Protein AF-A0A9D1XT49-F1 (afdb_monomer_lite)

Foldseek 3Di:
DPLLVLLVVLLVQLVVLLVVLVVLVVVLVVVLVVPDVPDDNVCSCVVSVVSSCVSNVSSVVSNVVSVD

Sequence (68 aa):
MRKEQRETILSETGKFLVDIAKLVFGGVILAGIMKYESVNSALLYGIGGAAVAACFISGLILLTLSKR

InterPro domains:
  IPR046568 Protein of unknown function DUF6722 [PF20482] (14-62)

Radius of gyration: 15.61 Å; chains: 1; bounding box: 36×15×45 Å

pLDDT: mean 91.06, std 8.77, range [56.78, 97.94]

Secondary structure (DSSP, 8-state):
-HHHHHHHHHHHHHHHHHHHHHHHHHHHHHHHHTT-TTS-HHHHHHHHHHHHHHHHHHHHHHHHHHT-

Organism: NCBI:txid2838722

Structure (mmCIF, N/CA/C/O backbone):
data_AF-A0A9D1XT49-F1
#
_entry.id   AF-A0A9D1XT49-F1
#
loop_
_atom_site.group_PDB
_atom_site.id
_atom_site.type_symbol
_atom_site.label_atom_id
_atom_site.label_alt_id
_atom_site.label_comp_id
_atom_site.label_asym_id
_atom_site.label_entity_id
_atom_site.label_seq_id
_atom_site.pdbx_PDB_ins_code
_atom_site.Cartn_x
_atom_site.Cartn_y
_atom_site.Cartn_z
_atom_site.occupancy
_atom_site.B_iso_or_equiv
_atom_site.auth_seq_id
_atom_site.auth_comp_id
_atom_site.auth_asym_id
_atom_site.auth_atom_id
_atom_site.pdbx_PDB_model_num
ATOM 1 N N . MET A 1 1 ? -15.723 5.305 27.411 1.00 57.50 1 MET A N 1
ATOM 2 C CA . MET A 1 1 ? -14.545 5.954 26.789 1.00 57.50 1 MET A CA 1
ATOM 3 C C . MET A 1 1 ? -13.668 5.026 25.934 1.00 57.50 1 MET A C 1
ATOM 5 O O . MET A 1 1 ? -13.244 5.473 24.885 1.00 57.50 1 MET A O 1
ATOM 9 N N . ARG A 1 2 ? -13.396 3.752 26.285 1.00 72.75 2 ARG A N 1
ATOM 10 C CA . ARG A 1 2 ? -12.404 2.921 25.547 1.00 72.75 2 ARG A CA 1
ATOM 11 C C . ARG A 1 2 ? -12.806 2.384 24.156 1.00 72.75 2 ARG A C 1
ATOM 13 O O . ARG A 1 2 ? -11.921 2.203 23.329 1.00 72.75 2 ARG A O 1
ATOM 20 N N . LYS A 1 3 ? -14.087 2.086 23.895 1.00 75.56 3 LYS A N 1
ATOM 21 C CA . LYS A 1 3 ? -14.518 1.483 22.611 1.00 75.56 3 LYS A CA 1
ATOM 22 C C . LYS A 1 3 ? -14.550 2.491 21.460 1.00 75.56 3 LYS A C 1
ATOM 24 O O . LYS A 1 3 ? -13.879 2.283 20.462 1.00 75.56 3 LYS A O 1
ATOM 29 N N . GLU A 1 4 ? -15.229 3.612 21.666 1.00 81.62 4 GLU A N 1
ATOM 30 C CA . GLU A 1 4 ? -15.411 4.670 20.663 1.00 81.62 4 GLU A CA 1
ATOM 31 C C . GLU A 1 4 ? -14.078 5.299 20.215 1.00 81.62 4 GLU A C 1
ATOM 33 O O . GLU A 1 4 ? -13.843 5.523 19.030 1.00 81.62 4 GLU A O 1
ATOM 38 N N . GLN A 1 5 ? -13.136 5.490 21.150 1.00 85.75 5 GLN A N 1
ATOM 39 C CA . GLN A 1 5 ? -11.778 5.933 20.816 1.00 85.75 5 GLN A CA 1
ATOM 40 C C . GLN A 1 5 ? -11.012 4.902 19.982 1.00 85.75 5 GLN A C 1
ATOM 42 O O . GLN A 1 5 ? -10.301 5.271 19.052 1.00 85.75 5 GLN A O 1
ATOM 47 N N . ARG A 1 6 ? -11.155 3.606 20.286 1.00 85.12 6 ARG A N 1
ATOM 48 C CA . ARG A 1 6 ? -10.504 2.534 19.526 1.00 85.12 6 ARG A CA 1
ATOM 49 C C . ARG A 1 6 ? -11.063 2.448 18.108 1.00 85.12 6 ARG A C 1
ATOM 51 O O . ARG A 1 6 ? -10.279 2.360 17.171 1.00 85.12 6 ARG A O 1
ATOM 58 N N . GLU A 1 7 ? -12.380 2.509 17.950 1.00 88.19 7 GLU A N 1
ATOM 59 C CA . GLU A 1 7 ? -13.033 2.564 16.636 1.00 88.19 7 GLU A CA 1
ATOM 60 C C . GLU A 1 7 ? -12.549 3.779 15.843 1.00 88.19 7 GLU A C 1
ATOM 62 O O . GLU A 1 7 ? -12.095 3.633 14.713 1.00 88.19 7 GLU A O 1
ATOM 67 N N . THR A 1 8 ? -12.505 4.956 16.471 1.00 91.06 8 THR A N 1
ATOM 68 C CA . THR A 1 8 ? -11.992 6.176 15.832 1.00 91.06 8 THR A CA 1
ATOM 69 C C . THR A 1 8 ? -10.554 5.992 15.339 1.00 91.06 8 THR A C 1
ATOM 71 O O . THR A 1 8 ? -10.264 6.269 14.178 1.00 91.06 8 THR A O 1
ATOM 74 N N . ILE A 1 9 ? -9.659 5.455 16.174 1.00 92.50 9 ILE A N 1
ATOM 75 C CA . ILE A 1 9 ? -8.258 5.215 15.793 1.00 92.50 9 ILE A CA 1
ATOM 76 C C . ILE A 1 9 ? -8.155 4.215 14.633 1.00 92.50 9 ILE A C 1
ATOM 78 O O . ILE A 1 9 ? -7.390 4.455 13.698 1.00 92.50 9 ILE A O 1
ATOM 82 N N . LEU A 1 10 ? -8.913 3.111 14.657 1.00 91.88 10 LEU A N 1
ATOM 83 C CA . LEU A 1 10 ? -8.917 2.136 13.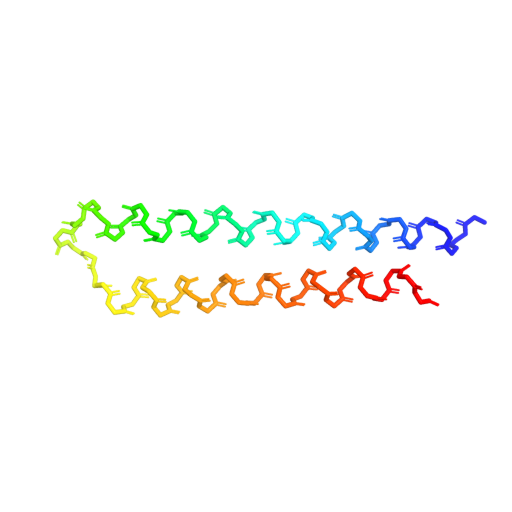558 1.00 91.88 10 LEU A CA 1
ATOM 84 C C . LEU A 1 10 ? -9.436 2.760 12.255 1.00 91.88 10 LEU A C 1
ATOM 86 O O . LEU A 1 10 ? -8.853 2.519 11.198 1.00 91.88 10 LEU A O 1
ATOM 90 N N . SER A 1 11 ? -10.491 3.575 12.332 1.00 94.19 11 SER A N 1
ATOM 91 C CA . SER A 1 11 ? -11.061 4.285 11.184 1.00 94.19 11 SER A CA 1
ATOM 92 C C . SER A 1 11 ? -10.043 5.230 10.553 1.00 94.19 11 SER A C 1
ATOM 94 O O . SER A 1 11 ? -9.761 5.125 9.360 1.00 94.19 11 SER A O 1
ATOM 96 N N . GLU A 1 12 ? -9.432 6.107 11.351 1.00 96.25 12 GLU A N 1
ATOM 97 C CA . GLU A 1 12 ? -8.464 7.090 10.857 1.00 96.25 12 GLU A CA 1
ATOM 98 C C . GLU A 1 12 ? -7.190 6.420 10.328 1.00 96.25 12 GLU A C 1
ATOM 100 O O . GLU A 1 12 ? -6.691 6.791 9.267 1.00 96.25 12 GLU A O 1
ATOM 105 N N . THR A 1 13 ? -6.717 5.357 10.987 1.00 94.75 13 THR A N 1
ATOM 106 C CA . THR A 1 13 ? -5.569 4.572 10.501 1.00 94.75 13 THR A CA 1
ATOM 107 C C . THR A 1 13 ? -5.891 3.875 9.176 1.00 94.75 13 THR A C 1
ATOM 109 O O . THR A 1 13 ? -5.062 3.843 8.267 1.00 94.75 13 THR A O 1
ATOM 112 N N . GLY A 1 14 ? -7.104 3.336 9.036 1.00 95.88 14 GLY A N 1
ATOM 113 C CA . GLY A 1 14 ? -7.555 2.706 7.802 1.00 95.88 14 GLY A CA 1
ATOM 114 C C . GLY A 1 14 ? -7.668 3.697 6.639 1.00 95.88 14 GLY A C 1
ATOM 115 O O . GLY A 1 14 ? -7.182 3.407 5.546 1.00 95.88 14 GLY A O 1
ATOM 116 N N . LYS A 1 15 ? -8.228 4.893 6.877 1.00 97.00 15 LYS A N 1
ATOM 117 C CA . LYS A 1 15 ? -8.259 5.988 5.886 1.00 97.00 15 LYS A CA 1
ATOM 118 C C . LYS A 1 15 ? -6.848 6.396 5.470 1.00 97.00 15 LYS A C 1
ATOM 120 O O . LYS A 1 15 ? -6.562 6.460 4.278 1.00 97.00 15 LYS A O 1
ATOM 125 N N . PHE A 1 16 ? -5.961 6.585 6.444 1.00 97.19 16 PHE A N 1
ATOM 126 C CA . PHE A 1 16 ? -4.569 6.951 6.206 1.00 97.19 16 PHE A CA 1
ATOM 127 C C . PHE A 1 16 ? -3.838 5.933 5.318 1.00 97.19 16 PHE A C 1
ATOM 129 O O . PHE A 1 16 ? -3.167 6.315 4.362 1.00 97.19 16 PHE A O 1
ATOM 136 N N . LEU A 1 17 ? -4.014 4.632 5.571 1.00 96.44 17 LEU A N 1
ATOM 137 C CA . LEU A 1 17 ? -3.425 3.574 4.742 1.00 96.44 17 LEU A CA 1
ATOM 138 C C . LEU A 1 17 ? -3.966 3.566 3.307 1.00 96.44 17 LEU A C 1
ATOM 140 O O . LEU A 1 17 ? -3.200 3.357 2.365 1.00 96.44 17 LEU A O 1
ATOM 144 N N . VAL A 1 18 ? -5.263 3.825 3.125 1.00 97.44 18 VAL A N 1
ATOM 145 C CA . VAL A 1 18 ? -5.861 3.966 1.790 1.00 97.44 18 VAL A CA 1
ATOM 146 C C . VAL A 1 18 ? -5.285 5.179 1.056 1.00 97.44 18 VAL A C 1
ATOM 148 O O . VAL A 1 18 ? -5.031 5.099 -0.146 1.00 97.44 18 VAL A O 1
ATOM 151 N N . ASP A 1 19 ? -5.032 6.285 1.752 1.00 97.81 19 ASP A N 1
ATOM 152 C CA . ASP A 1 19 ? -4.422 7.468 1.144 1.00 97.81 19 ASP A CA 1
ATOM 153 C C . ASP A 1 19 ? -2.948 7.240 0.789 1.00 97.81 19 ASP A C 1
ATOM 155 O O . ASP A 1 19 ? -2.541 7.586 -0.322 1.00 97.81 19 ASP A O 1
ATOM 159 N N . ILE A 1 20 ? -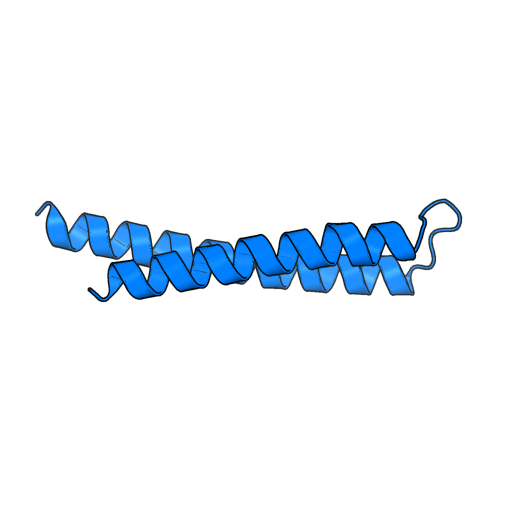2.175 6.549 1.636 1.00 96.75 20 ILE A N 1
ATOM 160 C CA . ILE A 1 20 ? -0.828 6.079 1.272 1.00 96.75 20 ILE A CA 1
ATOM 161 C C . ILE A 1 20 ? -0.886 5.220 0.009 1.00 96.75 20 ILE A C 1
ATOM 163 O O . ILE A 1 20 ? -0.091 5.437 -0.903 1.00 96.75 20 ILE A O 1
ATOM 167 N N . ALA A 1 21 ? -1.828 4.278 -0.088 1.00 97.62 21 ALA A N 1
ATOM 168 C CA . ALA A 1 21 ? -1.945 3.423 -1.266 1.00 97.62 21 ALA A CA 1
ATOM 169 C C . ALA A 1 21 ? -2.138 4.245 -2.555 1.00 97.62 21 ALA A C 1
ATOM 171 O O . ALA A 1 21 ? -1.495 3.957 -3.565 1.00 97.62 21 ALA A O 1
ATOM 172 N N . LYS A 1 22 ? -2.953 5.309 -2.518 1.00 95.69 22 LYS A N 1
ATOM 173 C CA . LYS A 1 22 ? -3.138 6.227 -3.659 1.00 95.69 22 LYS A CA 1
ATOM 174 C C . LYS A 1 22 ? -1.862 7.002 -3.992 1.00 95.69 22 LYS A C 1
ATOM 176 O O . LYS A 1 22 ? -1.536 7.145 -5.169 1.00 95.69 22 LYS A O 1
ATOM 181 N N . LEU A 1 23 ? -1.140 7.488 -2.980 1.00 97.69 23 LEU A N 1
ATOM 182 C CA . LEU A 1 23 ? 0.119 8.216 -3.174 1.00 97.69 23 LEU A CA 1
ATOM 183 C C . LEU A 1 23 ? 1.197 7.318 -3.790 1.00 97.69 23 LEU A C 1
ATOM 185 O O . LEU A 1 23 ? 1.849 7.716 -4.754 1.00 97.69 23 LEU A O 1
ATOM 189 N N . VAL A 1 24 ? 1.344 6.089 -3.287 1.00 96.81 24 VAL A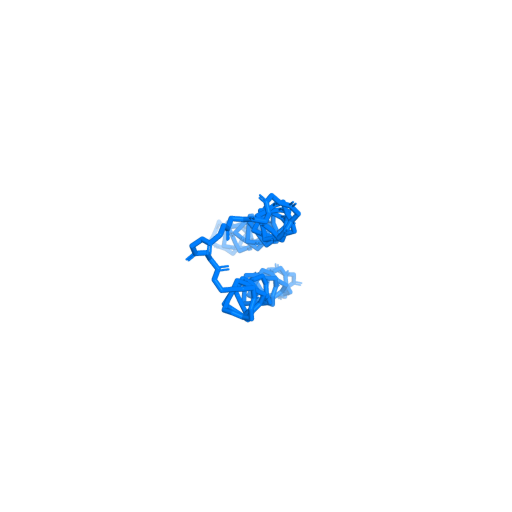 N 1
ATOM 190 C CA . VAL A 1 24 ? 2.281 5.101 -3.838 1.00 96.81 24 VAL A CA 1
ATOM 191 C C . VAL A 1 24 ? 1.881 4.734 -5.265 1.00 96.81 24 VAL A C 1
ATOM 193 O O . VAL A 1 24 ? 2.743 4.706 -6.138 1.00 96.81 24 VAL A O 1
ATOM 196 N N . PHE A 1 25 ? 0.590 4.531 -5.541 1.00 96.75 25 PHE A N 1
ATOM 197 C 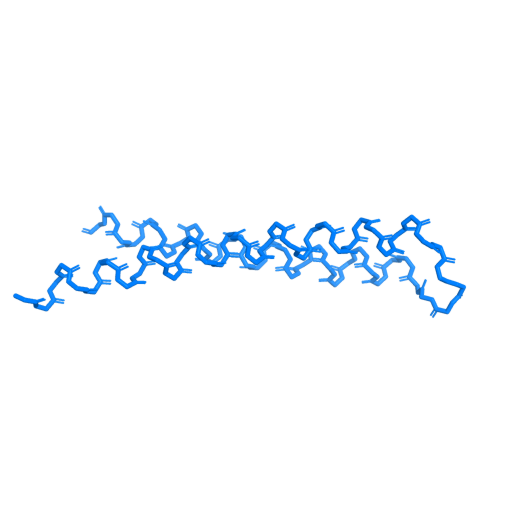CA . PHE A 1 25 ? 0.105 4.258 -6.895 1.00 96.75 25 PHE A CA 1
ATOM 198 C C . PHE A 1 25 ? 0.475 5.384 -7.868 1.00 96.75 25 PHE A C 1
ATOM 200 O O . PHE A 1 25 ? 1.070 5.123 -8.913 1.00 96.75 25 PHE A O 1
ATOM 207 N N . GLY A 1 26 ? 0.199 6.637 -7.497 1.00 96.88 26 GLY A N 1
ATOM 208 C CA . GLY A 1 26 ? 0.596 7.802 -8.287 1.00 96.88 26 GLY A CA 1
ATOM 209 C C . GLY A 1 26 ? 2.108 7.858 -8.522 1.00 96.88 26 GLY A C 1
ATOM 210 O O . GLY A 1 26 ? 2.542 8.071 -9.652 1.00 96.88 26 GLY A O 1
ATOM 211 N N . GLY A 1 27 ? 2.910 7.590 -7.487 1.00 94.94 27 GLY A N 1
ATOM 212 C CA . GLY A 1 27 ? 4.371 7.550 -7.578 1.00 94.94 27 GLY A CA 1
ATOM 213 C C . GLY A 1 27 ? 4.898 6.461 -8.516 1.00 94.94 27 GLY A C 1
ATOM 214 O O . GLY A 1 27 ? 5.799 6.725 -9.307 1.00 94.94 27 GLY A O 1
ATOM 215 N N . VAL A 1 28 ? 4.313 5.261 -8.488 1.00 95.19 28 VAL A N 1
ATOM 216 C CA . VAL A 1 28 ? 4.691 4.141 -9.369 1.00 95.19 28 VAL A CA 1
ATOM 217 C C . VAL A 1 28 ? 4.401 4.473 -10.831 1.00 95.19 28 VAL A C 1
ATOM 219 O O . VAL A 1 28 ? 5.258 4.257 -11.688 1.00 95.19 28 VAL A O 1
ATOM 222 N N . ILE A 1 29 ? 3.226 5.039 -11.121 1.00 94.94 29 ILE A N 1
ATOM 223 C CA . ILE A 1 29 ? 2.870 5.455 -12.483 1.00 94.94 29 ILE A CA 1
ATOM 224 C C . ILE A 1 29 ? 3.773 6.598 -12.957 1.00 94.94 29 ILE A C 1
ATOM 226 O O . ILE A 1 29 ? 4.297 6.538 -14.070 1.00 94.94 29 ILE A O 1
ATOM 230 N N . LEU A 1 30 ? 4.010 7.604 -12.107 1.00 94.75 30 LEU A N 1
ATOM 231 C CA . LEU A 1 30 ? 4.885 8.732 -12.422 1.00 94.75 30 LEU A CA 1
ATOM 232 C C . LEU A 1 30 ? 6.320 8.265 -12.716 1.00 94.75 30 LEU A C 1
ATOM 234 O O . LEU A 1 30 ? 6.894 8.624 -13.742 1.00 94.75 30 LEU A O 1
ATOM 238 N N . ALA A 1 31 ? 6.883 7.405 -11.867 1.00 92.12 31 ALA A N 1
ATOM 239 C CA . ALA A 1 31 ? 8.209 6.832 -12.084 1.00 92.12 31 ALA A CA 1
ATOM 240 C C . ALA A 1 31 ? 8.271 5.982 -13.366 1.00 92.12 31 ALA A C 1
ATOM 242 O O . ALA A 1 31 ? 9.287 5.984 -14.061 1.00 92.12 31 ALA A O 1
ATOM 243 N N . GLY A 1 32 ? 7.174 5.300 -13.710 1.00 90.62 32 GLY A N 1
ATOM 244 C CA . GLY A 1 32 ? 7.053 4.523 -14.939 1.00 90.62 32 GLY A CA 1
ATOM 245 C C . GLY A 1 32 ? 7.113 5.385 -16.202 1.00 90.62 32 GLY A C 1
ATOM 246 O O . GLY A 1 32 ? 7.806 5.027 -17.156 1.00 90.62 32 GLY A O 1
ATOM 247 N N . ILE A 1 33 ? 6.440 6.542 -16.210 1.00 92.25 33 ILE A N 1
ATOM 248 C CA . ILE A 1 33 ? 6.457 7.456 -17.367 1.00 92.25 33 ILE A CA 1
ATOM 249 C C . ILE A 1 33 ? 7.758 8.252 -17.481 1.00 92.25 33 ILE A C 1
ATOM 251 O O . ILE A 1 33 ? 8.153 8.603 -18.590 1.00 92.25 33 ILE A O 1
ATOM 255 N N . MET A 1 34 ? 8.451 8.494 -16.364 1.00 91.00 34 MET A N 1
ATOM 256 C CA . MET A 1 34 ? 9.734 9.203 -16.354 1.00 91.00 34 MET A CA 1
ATOM 257 C C . MET A 1 34 ? 10.889 8.386 -16.957 1.00 91.00 34 MET A C 1
ATOM 259 O O . MET A 1 34 ? 11.974 8.935 -17.118 1.00 91.00 34 MET A O 1
ATOM 263 N N . LYS A 1 35 ? 10.655 7.113 -17.329 1.00 74.88 35 LYS A N 1
ATOM 264 C CA . LYS A 1 35 ? 11.593 6.224 -18.045 1.00 74.88 35 LYS A CA 1
ATOM 265 C C . LYS A 1 35 ? 13.043 6.358 -17.563 1.00 74.88 35 LYS A C 1
ATOM 267 O O . LYS A 1 35 ? 13.959 6.559 -18.355 1.00 74.88 35 LYS A O 1
ATOM 272 N N . TYR A 1 36 ? 13.249 6.235 -16.255 1.00 78.88 36 TYR A N 1
ATOM 273 C CA . TYR A 1 36 ? 14.590 6.209 -15.681 1.00 78.88 36 TYR A CA 1
ATOM 274 C C . TYR A 1 36 ? 15.390 5.036 -16.264 1.00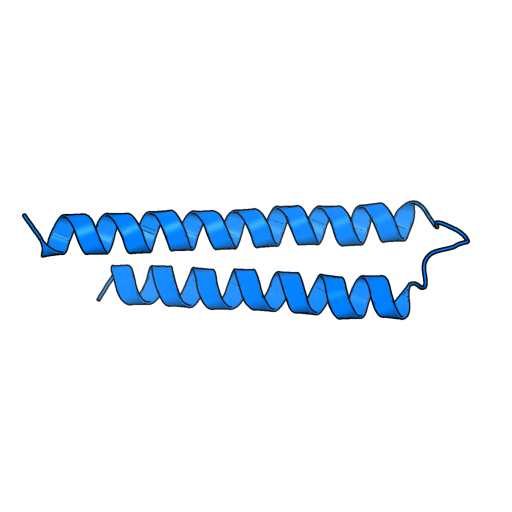 78.88 36 TYR A C 1
ATOM 276 O O . TYR A 1 36 ? 15.034 3.881 -16.039 1.00 78.88 36 TYR A O 1
ATOM 284 N N . GLU A 1 37 ? 16.481 5.321 -16.983 1.00 75.12 37 GLU A N 1
ATOM 285 C CA . GLU A 1 37 ? 17.322 4.297 -17.631 1.00 75.12 37 GLU A CA 1
ATOM 286 C C . GLU A 1 37 ? 17.886 3.264 -16.642 1.00 75.12 37 GLU A C 1
ATOM 288 O O . GLU A 1 37 ? 18.138 2.119 -17.008 1.00 75.12 37 GLU A O 1
ATOM 293 N N . SER A 1 38 ? 18.046 3.644 -15.373 1.00 81.69 38 SER A N 1
ATOM 294 C CA . SER A 1 38 ? 18.577 2.792 -14.307 1.00 81.69 38 SER A CA 1
ATOM 295 C C . SER A 1 38 ? 17.520 1.979 -13.547 1.00 81.69 38 SER A C 1
ATOM 297 O O . SER A 1 38 ? 17.883 1.176 -12.684 1.00 81.69 38 SER A O 1
ATOM 299 N N . VAL A 1 39 ? 16.222 2.156 -13.828 1.00 83.69 39 VAL A N 1
ATOM 300 C CA . VAL A 1 39 ? 15.137 1.515 -13.067 1.00 83.69 39 VAL A CA 1
ATOM 301 C C . VAL A 1 39 ? 14.458 0.432 -13.899 1.00 83.69 39 VAL A C 1
ATOM 303 O O . VAL A 1 39 ? 13.833 0.694 -14.923 1.00 83.69 39 VAL A O 1
ATOM 306 N N . ASN A 1 40 ? 14.513 -0.809 -13.412 1.00 90.94 40 ASN A N 1
ATOM 307 C CA . ASN A 1 40 ? 13.811 -1.927 -14.035 1.00 90.94 40 ASN A CA 1
ATOM 308 C C . ASN A 1 40 ? 12.289 -1.770 -13.865 1.00 90.94 40 ASN A C 1
ATOM 310 O O . ASN A 1 40 ? 11.763 -1.868 -12.753 1.00 90.94 40 ASN A O 1
ATOM 314 N N . SER A 1 41 ? 11.572 -1.591 -14.977 1.00 89.19 41 SER A N 1
ATOM 315 C CA . SER A 1 41 ? 10.119 -1.399 -14.980 1.00 89.19 41 SER A CA 1
ATOM 316 C C . SER A 1 41 ? 9.350 -2.575 -14.370 1.00 89.19 41 SER A C 1
ATOM 318 O O . SER A 1 41 ? 8.344 -2.357 -13.700 1.00 89.19 41 SER A O 1
ATOM 320 N N . ALA A 1 42 ? 9.821 -3.814 -14.541 1.00 92.00 42 ALA A N 1
ATOM 321 C CA . ALA A 1 42 ? 9.165 -4.985 -13.960 1.00 92.00 42 ALA A CA 1
ATOM 322 C C . ALA A 1 42 ? 9.235 -4.969 -12.426 1.00 92.00 42 ALA A C 1
ATOM 324 O O . ALA A 1 42 ? 8.247 -5.273 -11.760 1.00 92.00 42 ALA A O 1
ATOM 325 N N . LEU A 1 43 ? 10.373 -4.553 -11.859 1.00 93.75 43 LEU A N 1
ATOM 326 C CA . LEU A 1 43 ? 10.518 -4.394 -10.409 1.00 93.75 43 LEU A CA 1
ATOM 327 C C . LEU A 1 43 ? 9.726 -3.194 -9.888 1.00 93.75 43 LEU A C 1
ATOM 329 O O . LEU A 1 43 ? 9.103 -3.300 -8.834 1.00 93.75 43 LEU A O 1
ATOM 333 N N . LEU A 1 44 ? 9.704 -2.087 -10.637 1.00 93.75 44 LEU A N 1
ATOM 334 C CA . LEU A 1 44 ? 8.934 -0.896 -10.285 1.00 93.75 44 LEU A CA 1
ATOM 335 C C . LEU A 1 44 ? 7.441 -1.220 -10.146 1.00 93.75 44 LEU A C 1
ATOM 337 O O . LEU A 1 44 ? 6.845 -0.933 -9.109 1.00 93.75 44 LEU A O 1
ATOM 341 N N . TYR A 1 45 ? 6.848 -1.860 -11.157 1.00 94.75 45 TYR A N 1
ATOM 342 C CA . TYR A 1 45 ? 5.435 -2.239 -11.116 1.00 94.75 45 TYR A CA 1
ATOM 343 C C . TYR A 1 45 ? 5.166 -3.413 -10.172 1.00 94.75 45 TYR A C 1
ATOM 345 O O . TYR A 1 45 ? 4.120 -3.436 -9.530 1.00 94.75 45 TYR A O 1
ATOM 353 N N . GLY A 1 46 ? 6.100 -4.359 -10.041 1.00 96.31 46 GLY A N 1
ATOM 354 C CA . GLY A 1 46 ? 5.966 -5.495 -9.131 1.00 96.31 46 GLY A CA 1
ATOM 355 C C . GLY A 1 46 ? 5.953 -5.067 -7.664 1.00 96.31 46 GLY A C 1
ATOM 356 O O . GLY A 1 46 ? 4.957 -5.259 -6.969 1.00 96.31 46 GLY A O 1
ATOM 357 N N . ILE A 1 47 ?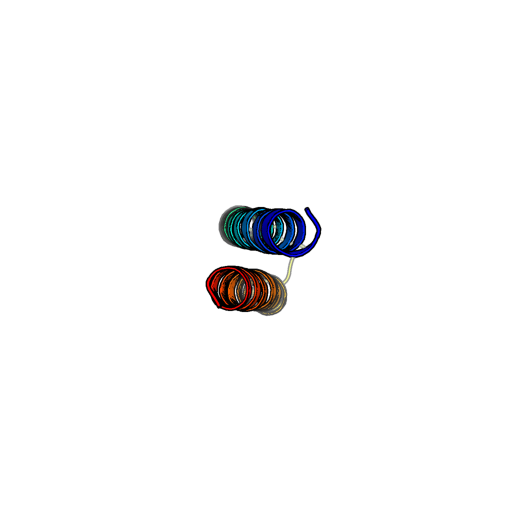 7.039 -4.444 -7.194 1.00 95.75 47 ILE A N 1
ATOM 358 C CA . ILE A 1 47 ? 7.176 -4.005 -5.796 1.00 95.75 47 ILE A CA 1
ATOM 359 C C . ILE A 1 47 ? 6.193 -2.872 -5.503 1.00 95.75 47 ILE A C 1
ATOM 361 O O . ILE A 1 47 ? 5.504 -2.900 -4.484 1.00 95.75 47 ILE A O 1
ATOM 365 N N . GLY A 1 48 ? 6.091 -1.901 -6.412 1.00 95.56 48 GLY A N 1
ATOM 366 C CA . GLY A 1 48 ? 5.161 -0.787 -6.284 1.00 95.56 48 GLY A CA 1
ATOM 367 C C . GLY A 1 48 ? 3.708 -1.248 -6.216 1.00 95.56 48 GLY A C 1
ATOM 368 O O . GLY A 1 48 ? 2.977 -0.856 -5.310 1.00 95.56 48 GLY A O 1
ATOM 369 N N . GLY A 1 49 ? 3.296 -2.143 -7.116 1.00 96.12 49 GLY A N 1
ATOM 370 C CA . GLY A 1 49 ? 1.956 -2.725 -7.114 1.00 96.12 49 GLY A CA 1
ATOM 371 C C . GLY A 1 49 ? 1.671 -3.550 -5.857 1.00 96.12 49 GLY A C 1
ATOM 372 O O . GLY A 1 49 ? 0.606 -3.399 -5.258 1.00 96.12 49 GLY A O 1
ATOM 373 N N . ALA A 1 50 ? 2.632 -4.362 -5.405 1.00 97.31 50 ALA A N 1
ATOM 374 C CA . ALA A 1 50 ? 2.507 -5.121 -4.162 1.00 97.31 50 ALA A CA 1
ATOM 375 C C . ALA A 1 50 ? 2.344 -4.202 -2.939 1.00 97.31 50 ALA A C 1
ATOM 377 O O . ALA A 1 50 ? 1.491 -4.462 -2.090 1.00 97.31 50 ALA A O 1
ATOM 378 N N . ALA A 1 51 ? 3.099 -3.101 -2.870 1.00 96.94 51 ALA A N 1
ATOM 379 C CA . ALA A 1 51 ? 2.983 -2.112 -1.801 1.00 96.94 51 ALA A CA 1
ATOM 380 C C . ALA A 1 51 ? 1.610 -1.415 -1.804 1.00 96.94 51 ALA A C 1
ATOM 382 O O . ALA A 1 51 ? 0.978 -1.304 -0.752 1.00 96.94 51 ALA A O 1
ATOM 383 N N . VAL A 1 52 ? 1.106 -1.016 -2.981 1.00 97.94 52 VAL A N 1
ATOM 384 C CA . VAL A 1 52 ? -0.246 -0.446 -3.130 1.00 97.94 52 VAL A CA 1
ATOM 385 C C . VAL A 1 52 ? -1.303 -1.433 -2.639 1.00 97.94 52 VAL A C 1
ATOM 387 O O . VAL A 1 52 ? -2.154 -1.060 -1.832 1.00 97.94 52 VAL A O 1
ATOM 390 N N . ALA A 1 53 ? -1.236 -2.693 -3.078 1.00 97.56 53 ALA A N 1
ATOM 391 C CA . ALA A 1 53 ? -2.184 -3.724 -2.669 1.00 97.56 53 ALA A CA 1
ATOM 392 C C . ALA A 1 53 ? -2.138 -3.971 -1.153 1.00 97.56 53 ALA A C 1
ATOM 394 O O . ALA A 1 53 ? -3.186 -4.017 -0.512 1.00 97.56 53 ALA A O 1
ATOM 395 N N . ALA A 1 54 ? -0.944 -4.063 -0.561 1.00 97.38 54 ALA A N 1
ATOM 396 C CA . ALA A 1 54 ? -0.776 -4.266 0.874 1.00 97.38 54 ALA A CA 1
ATOM 397 C C . ALA A 1 54 ? -1.377 -3.114 1.700 1.00 97.38 54 ALA A C 1
ATOM 399 O O . ALA A 1 54 ? -2.156 -3.364 2.625 1.00 97.38 54 ALA A O 1
ATOM 400 N N . CYS A 1 55 ? -1.081 -1.856 1.353 1.00 96.44 55 CYS A N 1
ATOM 401 C CA . CYS A 1 55 ? -1.650 -0.685 2.030 1.00 96.44 55 CYS A CA 1
ATOM 402 C C . CYS A 1 55 ? -3.166 -0.578 1.826 1.00 96.44 55 CYS A C 1
ATOM 404 O O . CYS A 1 55 ? -3.900 -0.312 2.775 1.00 96.44 55 CYS A O 1
ATOM 406 N N . PHE A 1 56 ? -3.660 -0.841 0.615 1.00 97.12 56 PHE A N 1
ATOM 407 C CA . PHE A 1 56 ? -5.087 -0.760 0.325 1.00 97.12 56 PHE A CA 1
ATOM 408 C C . PHE A 1 56 ? -5.885 -1.840 1.066 1.00 97.12 56 PHE A C 1
ATOM 410 O O . PHE A 1 56 ? -6.866 -1.526 1.737 1.00 97.12 56 PHE A O 1
ATOM 417 N N . ILE A 1 57 ? -5.442 -3.101 1.014 1.00 97.19 57 ILE A N 1
ATOM 418 C CA . ILE A 1 57 ? -6.108 -4.220 1.696 1.00 97.19 57 ILE A CA 1
ATOM 419 C C . ILE A 1 57 ? -6.071 -4.020 3.214 1.00 97.19 57 ILE A C 1
ATOM 421 O O . ILE A 1 57 ? -7.105 -4.149 3.867 1.00 97.19 57 ILE A O 1
ATOM 425 N N . SER A 1 58 ? -4.916 -3.664 3.784 1.00 96.06 58 SER A N 1
ATOM 426 C CA . SER A 1 58 ? -4.813 -3.396 5.226 1.00 96.06 58 SER A CA 1
ATOM 427 C C . SER A 1 58 ? -5.698 -2.224 5.656 1.00 96.06 58 SER A C 1
ATOM 429 O O . SER A 1 58 ? -6.420 -2.345 6.648 1.00 96.06 58 SER A O 1
ATOM 431 N N . GLY A 1 59 ? -5.728 -1.137 4.880 1.00 95.81 59 GLY A N 1
ATOM 432 C CA . GLY A 1 59 ? -6.612 0.002 5.114 1.00 95.81 59 GLY A CA 1
ATOM 433 C C . GLY A 1 59 ? -8.095 -0.379 5.095 1.00 95.81 59 GLY A C 1
ATOM 434 O O . GLY A 1 59 ? -8.838 -0.017 6.009 1.00 95.81 59 GLY A O 1
ATOM 435 N N . LEU A 1 60 ? -8.524 -1.187 4.119 1.00 94.56 60 LEU A N 1
ATOM 436 C CA . LEU A 1 60 ? -9.897 -1.702 4.046 1.00 94.56 60 LEU A CA 1
ATOM 437 C C . LEU A 1 60 ? -10.250 -2.627 5.219 1.00 94.56 60 LEU A C 1
ATOM 439 O O . LEU A 1 60 ? -11.357 -2.536 5.758 1.00 94.56 60 LEU A O 1
ATOM 443 N N . ILE A 1 61 ? -9.325 -3.493 5.640 1.00 95.56 61 ILE A N 1
ATOM 444 C CA . ILE A 1 61 ? -9.515 -4.367 6.806 1.00 95.56 61 ILE A CA 1
ATOM 445 C C . ILE A 1 61 ? -9.711 -3.521 8.069 1.00 95.56 61 ILE A C 1
ATOM 447 O O . ILE A 1 61 ? -10.663 -3.753 8.812 1.00 95.56 61 ILE A O 1
ATOM 451 N N . LEU A 1 62 ? -8.868 -2.509 8.290 1.00 93.75 62 LEU A N 1
ATOM 452 C CA . LEU A 1 62 ? -8.964 -1.600 9.438 1.00 93.75 62 LEU A CA 1
ATOM 453 C C . LEU A 1 62 ? -10.285 -0.820 9.455 1.00 93.75 62 LEU A C 1
ATOM 455 O O . LEU A 1 62 ? -10.940 -0.754 10.496 1.00 93.75 62 LEU A O 1
ATOM 459 N N . LEU A 1 63 ? -10.725 -0.312 8.302 1.00 93.56 63 LEU A N 1
ATOM 460 C CA . LEU A 1 63 ? -12.019 0.364 8.164 1.00 93.56 63 LEU A CA 1
ATOM 461 C C . LEU A 1 63 ? -13.201 -0.567 8.449 1.00 93.56 63 LEU A C 1
ATOM 463 O O . LEU A 1 63 ? -14.179 -0.158 9.075 1.00 93.56 63 LEU A O 1
ATOM 467 N N . THR A 1 64 ? -13.113 -1.821 8.009 1.00 92.44 64 THR A N 1
ATOM 468 C CA . THR A 1 64 ? -14.161 -2.823 8.242 1.00 92.44 64 THR A CA 1
ATOM 469 C C . THR A 1 64 ? -14.219 -3.222 9.715 1.00 92.44 64 THR A C 1
ATOM 471 O O . THR A 1 64 ? -15.304 -3.316 10.282 1.00 92.44 64 THR A O 1
ATOM 474 N N . LEU A 1 65 ? -13.061 -3.404 10.356 1.00 89.88 65 LEU A N 1
ATOM 475 C CA . LEU A 1 65 ? -12.957 -3.707 11.784 1.00 89.88 65 LEU A CA 1
ATOM 476 C C . LEU A 1 65 ? -13.390 -2.538 12.672 1.00 89.88 65 LEU A C 1
ATOM 478 O O . LEU A 1 65 ? -13.865 -2.773 13.774 1.00 89.88 65 LEU A O 1
ATOM 482 N N . SER A 1 66 ? -13.246 -1.296 12.207 1.00 86.12 66 SER A N 1
ATOM 483 C CA . SER A 1 66 ? -13.733 -0.113 12.921 1.00 86.12 66 SER A CA 1
ATOM 484 C C . SER A 1 66 ? -15.257 -0.001 12.946 1.00 86.12 66 SER A C 1
ATOM 486 O O . SER A 1 66 ? -15.785 0.668 13.827 1.00 86.12 66 SER A O 1
ATOM 488 N N . LYS A 1 67 ? -15.959 -0.567 11.960 1.00 74.69 67 LYS A N 1
ATOM 489 C CA . LYS A 1 67 ? -17.427 -0.511 11.860 1.00 74.69 67 LYS A CA 1
ATOM 490 C C . LYS A 1 67 ? -18.124 -1.674 12.576 1.00 74.69 67 LYS A C 1
ATOM 492 O O . LYS A 1 67 ? -19.339 -1.810 12.447 1.00 74.69 67 LYS A O 1
ATOM 497 N N . ARG A 1 68 ? -17.363 -2.534 13.255 1.00 56.78 68 ARG A N 1
ATOM 498 C CA . ARG A 1 68 ? -17.815 -3.795 13.846 1.00 56.78 68 ARG A CA 1
ATOM 499 C C . ARG A 1 68 ? -17.704 -3.757 15.362 1.00 56.78 68 ARG A C 1
ATOM 501 O O . ARG A 1 68 ? -18.649 -4.255 16.008 1.00 56.78 68 ARG A O 1
#